Protein AF-A0A9D5SE34-F1 (afdb_monomer)

Sequence (152 aa):
MKRLGNYFVMLTVAILAMFGTSCSGDDSEDLGPFVEYAEAKTFYETYKSYNDGPKVLIDYRSASDYAAGHLTGAQSRPATVYNTADDNAQWCKDLLAEYPTNTCLFFYGSKSFEMNKTVAGRASRLGYGKVNSRIYTKGYDEEVQGYFGVEK

pLDDT: mean 84.97, std 20.37, range [37.41, 98.62]

Nearest PDB structures (foldseek):
  8h4h-assembly1_N-2  TM=5.608E-01  e=3.662E-04  Pyrenophora teres f. teres 0-1
  8h4q-assembly1_N-2  TM=5.670E-01  e=6.531E-04  Pyrenophora teres f. teres 0-1
  6yub-assembly1_A  TM=6.062E-01  e=5.110E-03  Thermochaetoides thermophila
  1ys0-assembly1_A  TM=5.041E-01  e=1.733E-02  Homo sapiens
  9cg8-assembly2_F-5  TM=4.156E-01  e=4.046E-01  Glycine max

Radius of gyration: 21.03 Å; Cα contacts (8 Å, |Δi|>4): 252; chains: 1; bounding box: 58×43×69 Å

Mean predicted aligned error: 9.85 Å

Structure (mmCIF, N/CA/C/O backbone):
data_AF-A0A9D5SE34-F1
#
_entry.id   AF-A0A9D5SE34-F1
#
loop_
_atom_site.group_PDB
_atom_site.id
_atom_site.type_symbol
_atom_site.label_atom_id
_atom_site.label_alt_id
_atom_site.label_comp_id
_atom_site.label_asym_id
_atom_site.label_entity_id
_atom_site.label_seq_id
_atom_site.pdbx_PDB_ins_code
_atom_site.Cartn_x
_atom_site.Cartn_y
_atom_site.Cartn_z
_atom_site.occupancy
_atom_site.B_iso_or_equiv
_atom_site.auth_seq_id
_atom_site.auth_comp_id
_atom_site.auth_asym_id
_atom_site.auth_atom_id
_atom_site.pdbx_PDB_model_num
ATOM 1 N N . MET A 1 1 ? -38.904 28.651 -52.885 1.00 38.53 1 MET A N 1
ATOM 2 C CA . MET A 1 1 ? -38.452 27.259 -53.111 1.00 38.53 1 MET A CA 1
ATOM 3 C C . MET A 1 1 ? -36.999 27.139 -52.658 1.00 38.53 1 MET A C 1
ATOM 5 O O . MET A 1 1 ? -36.223 27.968 -53.097 1.00 38.53 1 MET A O 1
ATOM 9 N N . LYS A 1 2 ? -36.687 26.111 -51.839 1.00 41.22 2 LYS A N 1
ATOM 10 C CA . LYS A 1 2 ? -35.352 25.546 -51.477 1.00 41.22 2 LYS A CA 1
ATOM 11 C C . LYS A 1 2 ? -34.414 26.478 -50.664 1.00 41.22 2 LYS A C 1
ATOM 13 O O . LYS A 1 2 ? -34.001 27.499 -51.178 1.00 41.22 2 LYS A O 1
ATOM 18 N N . ARG A 1 3 ? -34.236 26.315 -49.339 1.00 41.44 3 ARG A N 1
ATOM 19 C CA . ARG A 1 3 ? -33.530 25.285 -48.512 1.00 41.44 3 ARG A CA 1
ATOM 20 C C . ARG A 1 3 ? -31.986 25.346 -48.577 1.00 41.44 3 ARG A C 1
ATOM 22 O O . ARG A 1 3 ? -31.448 25.477 -49.665 1.00 41.44 3 ARG A O 1
ATOM 29 N N . LEU A 1 4 ? -31.377 25.050 -47.410 1.00 47.72 4 LEU A N 1
ATOM 30 C CA . LEU A 1 4 ? -29.961 24.780 -47.048 1.00 47.72 4 LEU A CA 1
ATOM 31 C C . LEU A 1 4 ? -29.137 26.008 -46.601 1.00 47.72 4 LEU A C 1
ATOM 33 O O . LEU A 1 4 ? -29.091 26.991 -47.318 1.00 47.72 4 LEU A O 1
ATOM 37 N N . GLY A 1 5 ? -28.439 26.029 -45.460 1.00 43.66 5 GLY A N 1
ATOM 38 C CA . GLY A 1 5 ? -28.227 25.041 -44.396 1.00 43.66 5 GLY A CA 1
ATOM 39 C C . GLY A 1 5 ? -27.280 25.616 -43.322 1.00 43.66 5 GLY A C 1
ATOM 40 O O . GLY A 1 5 ? -26.375 26.378 -43.644 1.00 43.66 5 GLY A O 1
ATOM 41 N N . ASN A 1 6 ? -27.522 25.270 -42.054 1.00 50.69 6 ASN A N 1
ATOM 42 C CA . ASN A 1 6 ? -26.682 25.575 -40.887 1.00 50.69 6 ASN A CA 1
ATOM 43 C C . ASN A 1 6 ? -25.368 24.781 -40.915 1.00 50.69 6 ASN A C 1
ATOM 45 O O . ASN A 1 6 ? -25.476 23.568 -41.033 1.00 50.69 6 ASN A O 1
ATOM 49 N N . TYR A 1 7 ? -24.209 25.400 -40.637 1.00 50.50 7 TYR A N 1
ATOM 50 C CA . TYR A 1 7 ? -23.050 24.772 -39.962 1.00 50.50 7 TYR A CA 1
ATOM 51 C C . TYR A 1 7 ? -22.217 25.876 -39.264 1.00 50.50 7 TYR A C 1
ATOM 53 O O . TYR A 1 7 ? -21.866 26.862 -39.897 1.00 50.50 7 TYR A O 1
ATOM 61 N N . PHE A 1 8 ? -22.142 25.933 -37.930 1.00 40.25 8 PHE A N 1
ATOM 62 C CA . PHE A 1 8 ? -21.270 25.177 -37.008 1.00 40.25 8 PHE A CA 1
ATOM 63 C C . PHE A 1 8 ? -19.816 25.707 -36.932 1.00 40.25 8 PHE A C 1
ATOM 65 O O . PHE A 1 8 ? -19.025 25.484 -37.835 1.00 40.25 8 PHE A O 1
ATOM 72 N N . VAL A 1 9 ? -19.498 26.325 -35.781 1.00 40.16 9 VAL A N 1
ATOM 73 C CA . VAL A 1 9 ? -18.284 26.110 -34.956 1.00 40.16 9 VAL A CA 1
ATOM 74 C C . VAL A 1 9 ? -16.910 26.544 -35.498 1.00 40.16 9 VAL A C 1
ATOM 76 O O . VAL A 1 9 ? -16.356 25.926 -36.392 1.00 40.16 9 VAL A O 1
ATOM 79 N N . MET A 1 10 ? -16.273 27.503 -34.810 1.00 39.75 10 MET A N 1
ATOM 80 C CA . MET A 1 10 ? -15.095 27.222 -33.964 1.00 39.75 10 MET A CA 1
ATOM 81 C C . MET A 1 10 ? -14.686 28.454 -33.143 1.00 39.75 10 MET A C 1
ATOM 83 O O . MET A 1 10 ? -14.091 29.404 -33.640 1.00 39.75 10 MET A O 1
ATOM 87 N N . LEU A 1 11 ? -15.004 28.397 -31.850 1.00 42.28 11 LEU A N 1
ATOM 88 C CA . LEU A 1 11 ? -14.391 29.198 -30.801 1.00 42.28 11 LEU A CA 1
ATOM 89 C C . LEU A 1 11 ? -13.176 28.402 -30.301 1.00 42.28 11 LEU A C 1
ATOM 91 O O . LEU A 1 11 ? -13.350 27.409 -29.599 1.00 42.28 11 LEU A O 1
ATOM 95 N N . THR A 1 12 ? -11.961 28.801 -30.661 1.00 44.03 12 THR A N 1
ATOM 96 C CA . THR A 1 12 ? -10.733 28.249 -30.066 1.00 44.03 12 THR A CA 1
ATOM 97 C C . THR A 1 12 ? -10.086 29.307 -29.190 1.00 44.03 12 THR A C 1
ATOM 99 O O . THR A 1 12 ? -9.354 30.174 -29.661 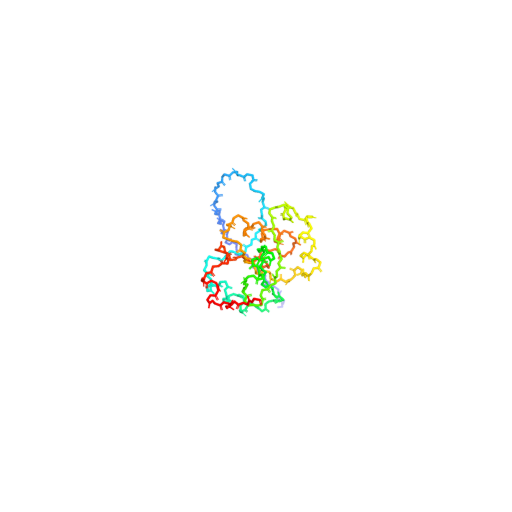1.00 44.03 12 THR A O 1
ATOM 102 N N . VAL A 1 13 ? -10.383 29.228 -27.894 1.00 42.81 13 VAL A N 1
ATOM 103 C CA . VAL A 1 13 ? -9.630 29.906 -26.840 1.00 42.81 13 VAL A CA 1
ATOM 104 C C . VAL A 1 13 ? -8.389 29.056 -26.574 1.00 42.81 13 VAL A C 1
ATOM 106 O O . VAL A 1 13 ? -8.486 27.946 -26.056 1.00 42.81 13 VAL A O 1
ATOM 109 N N . ALA A 1 14 ? -7.222 29.560 -26.964 1.00 40.72 14 ALA A N 1
ATOM 110 C CA . ALA A 1 14 ? -5.944 28.956 -26.621 1.00 40.72 14 ALA A CA 1
ATOM 111 C C . ALA A 1 14 ? -5.594 29.319 -25.170 1.00 40.72 14 ALA A C 1
ATOM 113 O O . ALA A 1 14 ? -5.133 30.425 -24.896 1.00 40.72 14 ALA A O 1
ATOM 114 N N . ILE A 1 15 ? -5.818 28.395 -24.233 1.00 42.66 15 ILE A N 1
ATOM 115 C CA . ILE A 1 15 ? -5.215 28.462 -22.896 1.00 42.66 15 ILE A CA 1
ATOM 116 C C . ILE A 1 15 ? -3.943 27.622 -22.948 1.00 42.66 15 ILE A C 1
ATOM 118 O O . ILE A 1 15 ? -3.958 26.417 -22.708 1.00 42.66 15 ILE A O 1
ATOM 122 N N . LEU A 1 16 ? -2.836 28.268 -23.306 1.00 39.00 16 LEU A N 1
ATOM 123 C CA . LEU A 1 16 ? -1.504 27.698 -23.159 1.00 39.00 16 LEU A CA 1
ATOM 124 C C . LEU A 1 16 ? -1.027 27.990 -21.732 1.00 39.00 16 LEU A C 1
ATOM 126 O O . LEU A 1 16 ? -0.345 28.979 -21.476 1.00 39.00 16 LEU A O 1
ATOM 130 N N . ALA A 1 17 ? -1.428 27.148 -20.781 1.00 43.88 17 ALA A N 1
ATOM 131 C CA . ALA A 1 17 ? -0.845 27.156 -19.447 1.00 43.88 17 ALA A CA 1
ATOM 132 C C . ALA A 1 17 ? 0.491 26.400 -19.494 1.00 43.88 17 ALA A C 1
ATOM 134 O O . ALA A 1 17 ? 0.555 25.199 -19.242 1.00 43.88 17 ALA A O 1
ATOM 135 N N . MET A 1 18 ? 1.565 27.111 -19.848 1.00 42.94 18 MET A N 1
ATOM 136 C CA . MET A 1 18 ? 2.921 26.670 -19.531 1.00 42.94 18 MET A CA 1
ATOM 137 C C . MET A 1 18 ? 3.125 26.814 -18.021 1.00 42.94 18 MET A C 1
ATOM 139 O O . MET A 1 18 ? 3.593 27.843 -17.539 1.00 42.94 18 MET A O 1
ATOM 143 N N . PHE A 1 19 ? 2.759 25.785 -17.260 1.00 45.81 19 PHE A N 1
ATOM 144 C CA . PHE A 1 19 ? 3.332 25.611 -15.935 1.00 45.81 19 PHE A CA 1
ATOM 145 C C . PHE A 1 19 ? 4.736 25.050 -16.114 1.00 45.81 19 PHE A C 1
ATOM 147 O O . PHE A 1 19 ? 4.928 23.881 -16.440 1.00 45.81 19 PHE A O 1
ATOM 154 N N . GLY A 1 20 ? 5.720 25.925 -15.932 1.00 42.81 20 GLY A N 1
ATOM 155 C CA . GLY A 1 20 ? 7.077 25.499 -15.660 1.00 42.81 20 GLY A CA 1
ATOM 156 C C . GLY A 1 20 ? 7.128 24.757 -14.328 1.00 42.81 20 GLY A C 1
ATOM 157 O O . GLY A 1 20 ? 6.570 25.196 -13.324 1.00 42.81 20 GLY A O 1
ATOM 158 N N . THR A 1 21 ? 7.855 23.651 -14.302 1.00 45.28 21 THR A N 1
ATOM 159 C CA . THR A 1 21 ? 8.609 23.248 -13.120 1.00 45.28 21 THR A CA 1
ATOM 160 C C . THR A 1 21 ? 9.989 22.846 -13.609 1.00 45.28 21 THR A C 1
ATOM 162 O O . THR A 1 21 ? 10.207 21.785 -14.178 1.00 45.28 21 THR A O 1
ATOM 165 N N . SER A 1 22 ? 10.898 23.802 -13.452 1.00 46.22 22 SER A N 1
ATOM 166 C CA . SER A 1 22 ? 12.318 23.564 -13.251 1.00 46.22 22 SER A CA 1
ATOM 167 C C . SER A 1 22 ? 12.496 22.624 -12.057 1.00 46.22 22 SER A C 1
ATOM 169 O O . SER A 1 22 ? 11.883 22.882 -11.025 1.00 46.22 22 SER A O 1
ATOM 171 N N . CYS A 1 23 ? 13.332 21.589 -12.171 1.00 37.41 23 CYS A N 1
ATOM 172 C CA . CYS A 1 23 ? 14.532 21.419 -11.338 1.00 37.41 23 CYS A CA 1
ATOM 173 C C . CYS A 1 23 ? 15.162 20.023 -11.491 1.00 37.41 23 CYS A C 1
ATOM 175 O O . CYS A 1 23 ? 14.479 19.011 -11.420 1.00 37.41 23 CYS A O 1
ATOM 177 N N . SER A 1 24 ? 16.489 20.069 -11.661 1.00 46.38 24 SER A N 1
ATOM 178 C CA . SER A 1 24 ? 17.543 19.110 -11.295 1.00 46.38 24 SER A CA 1
ATOM 179 C C . SER A 1 24 ? 17.355 17.627 -11.605 1.00 46.38 24 SER A C 1
ATOM 181 O O . SER A 1 24 ? 16.566 16.937 -10.968 1.00 46.38 24 SER A O 1
ATOM 183 N N . GLY A 1 25 ? 18.225 17.138 -12.493 1.00 48.06 25 GLY A N 1
ATOM 184 C CA . GLY A 1 25 ? 18.588 15.732 -12.540 1.00 48.06 25 GLY A CA 1
ATOM 185 C C . GLY A 1 25 ? 19.126 15.272 -11.189 1.00 48.06 25 GLY A C 1
ATOM 186 O O . GLY A 1 25 ? 20.042 15.872 -10.629 1.00 48.06 25 GLY A O 1
ATOM 187 N N . ASP A 1 26 ? 18.512 14.214 -10.702 1.00 45.56 26 ASP A N 1
ATOM 188 C CA . ASP A 1 26 ? 19.084 13.268 -9.769 1.00 45.56 26 ASP A CA 1
ATOM 189 C C . ASP A 1 26 ? 18.622 11.914 -10.303 1.00 45.56 26 ASP A C 1
ATOM 191 O O . ASP A 1 26 ? 17.450 11.759 -10.655 1.00 45.56 26 ASP A O 1
ATOM 195 N N . ASP A 1 27 ? 19.541 10.968 -10.451 1.00 46.78 27 ASP A N 1
ATOM 196 C CA . ASP A 1 27 ? 19.321 9.663 -11.083 1.00 46.78 27 ASP A CA 1
ATOM 197 C C . ASP A 1 27 ? 18.475 8.729 -10.187 1.00 46.78 27 ASP A C 1
ATOM 199 O O . ASP A 1 27 ? 18.678 7.515 -10.138 1.00 46.78 27 ASP A O 1
ATOM 203 N N . SER A 1 28 ? 17.509 9.291 -9.451 1.00 50.47 28 SER A N 1
ATOM 204 C CA . SER A 1 28 ? 16.417 8.542 -8.854 1.00 50.47 28 SER A CA 1
ATOM 205 C C . SER A 1 28 ? 15.614 7.980 -10.011 1.00 50.47 28 SER A C 1
ATOM 207 O O . SER A 1 28 ? 15.028 8.744 -10.778 1.00 50.47 28 SER A O 1
ATOM 209 N N . GLU A 1 29 ? 15.647 6.662 -10.179 1.00 57.88 29 GLU A N 1
ATOM 210 C CA . GLU A 1 29 ? 14.869 5.977 -11.199 1.00 57.88 29 GLU A CA 1
ATOM 211 C C . GLU A 1 29 ? 13.486 6.603 -11.347 1.00 57.88 29 GLU A C 1
ATOM 213 O O . GLU A 1 29 ? 12.815 6.830 -10.343 1.00 57.88 29 GLU A O 1
ATOM 218 N N . ASP A 1 30 ? 13.089 6.903 -12.585 1.00 71.12 30 ASP A N 1
ATOM 219 C CA . ASP A 1 30 ? 11.790 7.487 -12.911 1.00 71.12 30 ASP A CA 1
ATOM 220 C C . ASP A 1 30 ? 10.685 6.530 -12.426 1.00 71.12 30 ASP A C 1
ATOM 222 O O . ASP A 1 30 ? 10.293 5.560 -13.091 1.00 71.12 30 ASP A O 1
ATOM 226 N N . LEU A 1 31 ? 10.294 6.707 -11.164 1.00 76.50 31 LEU A N 1
ATOM 227 C CA . LEU A 1 31 ? 9.261 5.933 -10.506 1.00 76.50 31 LEU A CA 1
ATOM 228 C C . LEU A 1 31 ? 7.938 6.367 -11.128 1.00 76.50 31 LEU A C 1
ATOM 230 O O . LEU A 1 31 ? 7.660 7.559 -11.263 1.00 76.50 31 LEU A O 1
ATOM 234 N N . GLY A 1 32 ? 7.111 5.391 -11.510 1.00 72.44 32 GLY A N 1
ATOM 235 C CA . GLY A 1 32 ? 5.827 5.679 -12.145 1.00 72.44 32 GLY A CA 1
ATOM 236 C C . GLY A 1 32 ? 4.956 6.579 -11.263 1.00 72.44 32 GLY A C 1
ATOM 237 O O . GLY A 1 32 ? 5.112 6.576 -10.045 1.00 72.44 32 GLY A O 1
ATOM 238 N N . PRO A 1 33 ? 4.009 7.342 -11.829 1.00 89.31 33 PRO A N 1
ATOM 239 C CA . PRO A 1 33 ? 3.173 8.238 -11.040 1.00 89.31 33 PRO A CA 1
ATOM 240 C C . PRO A 1 33 ? 2.273 7.446 -10.079 1.00 89.31 33 PRO A C 1
ATOM 242 O O . PRO A 1 33 ? 1.649 6.474 -10.491 1.00 89.31 33 PRO A O 1
ATOM 245 N N . PHE A 1 34 ? 2.132 7.879 -8.828 1.00 93.56 34 PHE A N 1
ATOM 246 C CA . P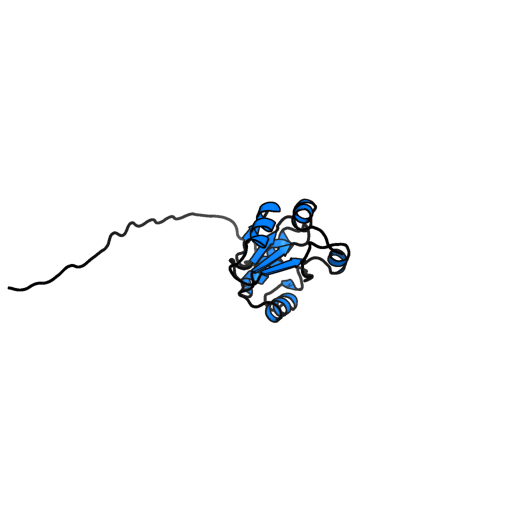HE A 1 34 ? 1.211 7.307 -7.829 1.00 93.56 34 PHE A CA 1
ATOM 247 C C . PHE A 1 34 ? 0.486 8.423 -7.065 1.00 93.56 34 PHE A C 1
ATOM 249 O O . PHE A 1 34 ? 0.738 9.611 -7.285 1.00 93.56 34 PHE A O 1
ATOM 256 N N . VAL A 1 35 ? -0.476 8.053 -6.218 1.00 95.69 35 VAL A N 1
ATOM 257 C CA . VAL A 1 35 ? -1.162 8.989 -5.316 1.00 95.69 35 VAL A CA 1
ATOM 258 C C . VAL A 1 35 ? -0.600 8.846 -3.908 1.00 95.69 35 VAL A C 1
ATOM 260 O O . VAL A 1 35 ? -0.639 7.767 -3.3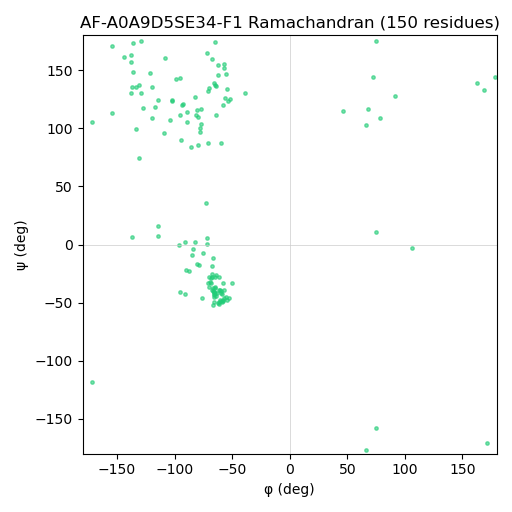20 1.00 95.69 35 VAL A O 1
ATOM 263 N N . GLU A 1 36 ? -0.109 9.950 -3.362 1.00 95.44 36 GLU A N 1
ATOM 264 C CA . GLU A 1 36 ? 0.453 10.019 -2.016 1.00 95.44 36 GLU A CA 1
ATOM 265 C C . GLU A 1 36 ? -0.563 10.561 -1.010 1.00 95.44 36 GLU A C 1
ATOM 267 O O . GLU A 1 36 ? -1.321 11.489 -1.300 1.00 95.44 36 GLU A O 1
ATOM 272 N N . TYR A 1 37 ? -0.533 10.008 0.200 1.00 96.00 37 TYR A N 1
ATOM 273 C CA . TYR A 1 37 ? -1.314 10.468 1.339 1.00 96.00 37 TYR A CA 1
ATOM 274 C C . TYR A 1 37 ? -0.389 10.690 2.535 1.00 96.00 37 TYR A C 1
ATOM 276 O O . TYR A 1 37 ? 0.215 9.742 3.032 1.00 96.00 37 TYR A O 1
ATOM 284 N N . ALA A 1 38 ? -0.307 11.931 3.018 1.00 94.75 38 ALA A N 1
ATOM 285 C CA . ALA A 1 38 ? 0.392 12.266 4.264 1.00 94.75 38 ALA A CA 1
ATOM 286 C C . ALA A 1 38 ? -0.525 12.198 5.500 1.00 94.75 38 ALA A C 1
ATOM 288 O O . ALA A 1 38 ? -0.053 12.024 6.620 1.00 94.75 38 ALA A O 1
ATOM 289 N N . GLU A 1 39 ? -1.839 12.306 5.303 1.00 97.38 39 GLU A N 1
ATOM 290 C CA . GLU 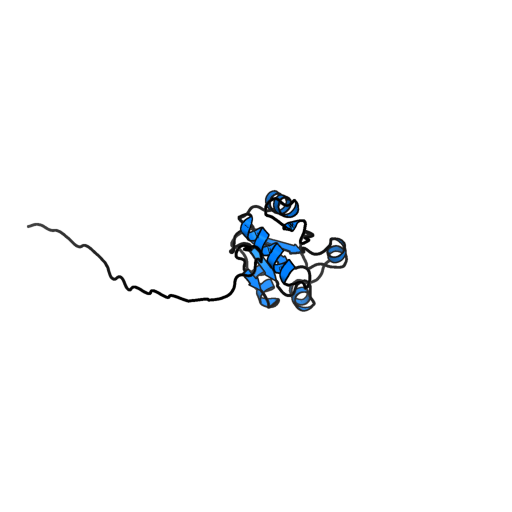A 1 39 ? -2.843 12.311 6.373 1.00 97.38 39 GLU A CA 1
ATOM 291 C C . GLU A 1 39 ? -3.529 10.943 6.463 1.00 97.38 39 GLU A C 1
ATOM 293 O O . GLU A 1 39 ? -4.100 10.472 5.469 1.00 97.38 39 GLU A O 1
ATOM 298 N N . ALA A 1 40 ? -3.507 10.307 7.642 1.00 97.62 40 ALA A N 1
ATOM 299 C CA . ALA A 1 40 ? -4.037 8.950 7.804 1.00 97.62 40 ALA A CA 1
ATOM 300 C C . ALA A 1 40 ? -5.546 8.898 7.560 1.00 97.62 40 ALA A C 1
ATOM 302 O O . ALA A 1 40 ? -6.053 7.966 6.935 1.00 97.62 40 ALA A O 1
ATOM 303 N N . LYS A 1 41 ? -6.260 9.940 8.000 1.00 98.25 41 LYS A N 1
ATOM 304 C CA . LYS A 1 41 ? -7.705 10.082 7.796 1.00 98.25 41 LYS A CA 1
ATOM 305 C C . LYS A 1 41 ? -8.065 10.048 6.315 1.00 98.25 41 LYS A C 1
ATOM 307 O O . LYS A 1 41 ? -8.942 9.290 5.918 1.00 98.25 41 LYS A O 1
ATOM 312 N N . THR A 1 42 ? -7.360 10.823 5.491 1.00 98.44 42 THR A N 1
ATOM 313 C CA . THR A 1 42 ? -7.613 10.892 4.046 1.00 98.44 42 THR A CA 1
ATOM 314 C C . THR A 1 42 ? -7.304 9.559 3.368 1.00 98.44 42 THR A C 1
ATOM 316 O O . THR A 1 42 ? -8.073 9.113 2.514 1.00 98.44 42 THR A O 1
ATOM 319 N N . PHE A 1 43 ? -6.214 8.894 3.765 1.00 98.31 43 PHE A N 1
ATOM 320 C CA . PHE A 1 43 ? -5.878 7.554 3.281 1.00 98.31 43 PHE A CA 1
ATOM 321 C C . PHE A 1 43 ? -6.980 6.537 3.623 1.00 98.31 43 PHE A C 1
ATOM 323 O O . PHE A 1 43 ? -7.478 5.839 2.737 1.00 98.31 43 PHE A O 1
ATOM 330 N N . TYR A 1 44 ? -7.427 6.517 4.881 1.00 98.62 44 TYR A N 1
ATOM 331 C CA . TYR A 1 44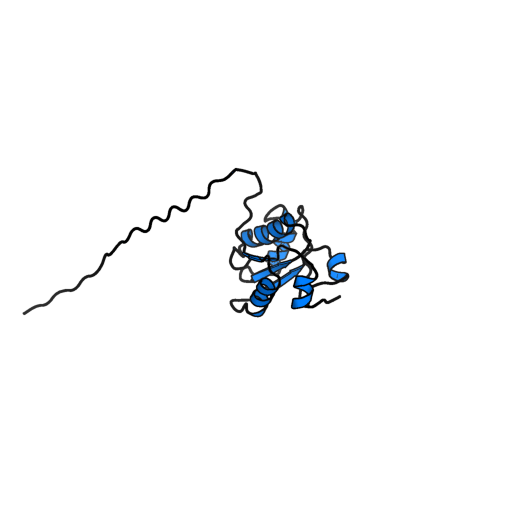 ? -8.501 5.650 5.365 1.00 98.62 44 TYR A CA 1
ATOM 332 C C . TYR A 1 44 ? -9.841 5.915 4.669 1.00 98.62 44 TYR A C 1
ATOM 334 O O . TYR A 1 44 ? -10.463 4.990 4.148 1.00 98.62 44 TYR A O 1
ATOM 342 N N . GLU A 1 45 ? -10.291 7.169 4.615 1.00 98.50 45 GLU A N 1
ATOM 343 C CA . GLU A 1 45 ? -11.567 7.538 3.993 1.00 98.50 45 GLU A CA 1
ATOM 344 C C . GLU A 1 45 ? -11.578 7.193 2.503 1.00 98.50 45 GLU A C 1
ATOM 346 O O . GLU A 1 45 ? -12.573 6.665 1.998 1.00 98.50 45 GLU A O 1
ATOM 351 N N . THR A 1 46 ? -10.452 7.397 1.814 1.00 98.25 46 THR A N 1
ATOM 352 C CA . THR A 1 46 ? -10.282 6.956 0.426 1.00 98.25 46 THR A CA 1
ATOM 353 C C . THR A 1 46 ? -10.393 5.436 0.327 1.00 98.25 46 THR A C 1
ATOM 355 O O . THR A 1 46 ? -11.172 4.935 -0.481 1.00 98.25 46 THR A O 1
ATOM 358 N N . TYR A 1 47 ? -9.663 4.684 1.156 1.00 98.31 47 TYR A N 1
ATOM 359 C CA . TYR A 1 47 ? -9.721 3.222 1.144 1.00 98.31 47 TYR A CA 1
ATOM 360 C C . TYR A 1 47 ? -11.148 2.709 1.374 1.00 98.31 47 TYR A C 1
ATOM 362 O O . TYR A 1 47 ? -11.637 1.854 0.634 1.00 98.31 47 TYR A O 1
ATOM 370 N N . LYS A 1 48 ? -11.865 3.256 2.360 1.00 98.31 48 LYS A N 1
ATOM 371 C CA . LYS A 1 48 ? -13.239 2.847 2.680 1.00 98.31 48 LYS A CA 1
ATOM 372 C C . LYS A 1 48 ? -14.224 3.178 1.563 1.00 98.31 48 LYS A C 1
ATOM 374 O O . LYS A 1 48 ? -15.024 2.309 1.218 1.00 98.31 48 LYS A O 1
ATOM 379 N N . SER A 1 49 ? -14.144 4.382 0.999 1.00 97.81 49 SER A N 1
ATOM 380 C CA . SER A 1 49 ? -15.071 4.860 -0.037 1.00 97.81 49 SER A CA 1
ATOM 381 C C . SER A 1 49 ? -14.778 4.326 -1.440 1.00 97.81 49 SER A C 1
ATOM 383 O O . SER A 1 49 ? -15.679 4.344 -2.273 1.00 97.81 49 SER A O 1
ATOM 385 N N . TYR A 1 50 ? -13.572 3.808 -1.702 1.00 97.56 50 TYR A N 1
ATOM 386 C CA . TYR A 1 50 ? -13.201 3.305 -3.026 1.00 97.56 50 TYR A CA 1
ATOM 387 C C . TYR A 1 50 ? -14.140 2.187 -3.502 1.00 97.56 50 TYR A C 1
ATOM 389 O O . TYR A 1 50 ? -14.240 1.133 -2.860 1.00 97.56 50 TYR A O 1
ATOM 397 N N . ASN A 1 51 ? -14.800 2.428 -4.634 1.00 96.31 51 ASN A N 1
ATOM 398 C CA . ASN A 1 51 ? -15.803 1.557 -5.248 1.00 96.31 51 ASN A CA 1
ATOM 399 C C . ASN A 1 51 ? -15.652 1.427 -6.780 1.00 96.31 51 ASN A C 1
ATOM 401 O O . ASN A 1 51 ? -16.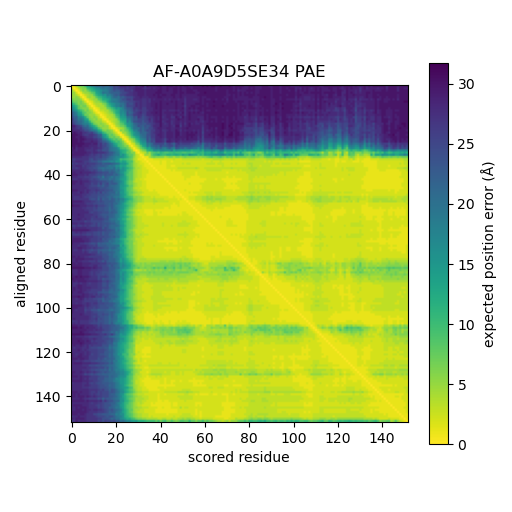484 0.776 -7.406 1.00 96.31 51 ASN A O 1
ATOM 405 N N . ASP A 1 52 ? -14.583 1.980 -7.365 1.00 94.44 52 ASP A N 1
ATOM 406 C CA . ASP A 1 52 ? -14.308 1.930 -8.812 1.00 94.44 52 ASP A CA 1
ATOM 407 C C . ASP A 1 52 ? -13.793 0.554 -9.291 1.00 94.44 52 ASP A C 1
ATOM 409 O O . ASP A 1 52 ? -13.646 0.319 -10.490 1.00 94.44 52 ASP A O 1
ATOM 413 N N . GLY A 1 53 ? -13.513 -0.371 -8.366 1.00 95.75 53 GLY A N 1
ATOM 414 C CA . GLY A 1 53 ? -12.973 -1.695 -8.668 1.00 95.75 53 GLY A CA 1
ATOM 415 C C . GLY A 1 53 ? -12.549 -2.480 -7.420 1.00 95.75 53 GLY A C 1
ATOM 416 O O . GLY A 1 53 ? -12.830 -2.054 -6.292 1.00 95.75 53 GLY A O 1
ATOM 417 N N . PRO A 1 54 ? -11.869 -3.631 -7.594 1.00 97.88 54 PRO A N 1
ATOM 418 C CA . PRO A 1 54 ? -11.259 -4.343 -6.478 1.00 97.88 54 PRO A CA 1
ATOM 419 C C . PRO A 1 54 ? -10.180 -3.475 -5.820 1.00 97.88 54 PRO A C 1
ATOM 421 O O . PRO A 1 54 ? -9.494 -2.698 -6.483 1.00 97.88 54 PRO A O 1
ATOM 424 N N . LYS A 1 55 ? -10.025 -3.604 -4.501 1.00 98.31 55 LYS A N 1
ATOM 425 C CA . LYS A 1 55 ? -9.005 -2.886 -3.729 1.00 98.31 55 LYS A CA 1
ATOM 426 C C . LYS A 1 55 ? -8.333 -3.806 -2.728 1.00 98.31 55 LYS A C 1
ATOM 428 O O . LYS A 1 55 ? -8.984 -4.700 -2.190 1.00 98.31 55 LYS A O 1
ATOM 433 N N . VAL A 1 56 ? -7.059 -3.547 -2.459 1.00 98.50 56 VAL A N 1
ATOM 434 C CA . VAL A 1 56 ? -6.260 -4.308 -1.493 1.00 98.50 56 VAL A CA 1
ATOM 435 C C . VAL A 1 56 ? -5.436 -3.343 -0.657 1.00 98.50 56 VAL A C 1
ATOM 437 O O . VAL A 1 56 ? -4.840 -2.409 -1.192 1.00 98.50 56 VAL A O 1
ATOM 440 N N . LEU A 1 57 ? -5.414 -3.572 0.654 1.00 98.62 57 LEU A N 1
ATOM 441 C CA . LEU A 1 57 ? -4.502 -2.911 1.576 1.00 98.62 57 LEU A CA 1
ATOM 442 C C . LEU A 1 57 ? -3.255 -3.788 1.727 1.00 98.62 57 LEU A C 1
ATOM 444 O O . LEU A 1 57 ? -3.363 -4.946 2.117 1.00 98.62 57 LEU A O 1
ATOM 448 N N . ILE A 1 58 ? -2.085 -3.258 1.393 1.00 98.50 58 ILE A N 1
ATOM 449 C CA . ILE A 1 58 ? -0.820 -3.988 1.367 1.00 98.50 58 ILE A CA 1
ATOM 450 C C . ILE A 1 58 ? 0.117 -3.424 2.428 1.00 98.50 58 ILE A C 1
ATOM 452 O O . ILE A 1 58 ? 0.457 -2.240 2.405 1.00 98.50 58 ILE A O 1
ATOM 456 N N . ASP A 1 59 ? 0.581 -4.312 3.302 1.00 98.25 59 ASP A N 1
ATOM 457 C CA . ASP A 1 59 ? 1.691 -4.073 4.214 1.00 98.25 59 ASP A CA 1
ATOM 458 C C . ASP A 1 59 ? 2.977 -4.611 3.591 1.00 98.25 59 ASP A C 1
ATOM 460 O O . ASP A 1 59 ? 3.138 -5.827 3.441 1.00 98.25 59 ASP A O 1
ATOM 464 N N . TYR A 1 60 ? 3.897 -3.725 3.219 1.00 97.25 60 TYR A N 1
ATOM 465 C CA . TYR A 1 60 ? 5.156 -4.154 2.612 1.00 97.25 60 TYR A CA 1
ATOM 466 C C . TYR A 1 60 ? 6.289 -4.391 3.623 1.00 97.25 60 TYR A C 1
ATOM 468 O O . TYR A 1 60 ? 7.412 -4.701 3.216 1.00 97.25 60 TYR A O 1
ATOM 476 N N . ARG A 1 61 ? 6.046 -4.245 4.935 1.00 97.25 61 ARG A N 1
ATOM 477 C CA . ARG A 1 61 ? 7.071 -4.506 5.963 1.00 97.25 61 ARG A CA 1
ATOM 478 C C . ARG A 1 61 ? 7.481 -5.977 5.981 1.00 97.25 61 ARG A C 1
ATOM 480 O O . ARG A 1 61 ? 6.921 -6.824 5.286 1.00 97.25 61 ARG A O 1
ATOM 487 N N . SER A 1 62 ? 8.482 -6.290 6.800 1.00 96.25 62 SER A N 1
ATOM 488 C CA . SER A 1 62 ? 8.894 -7.675 7.005 1.00 96.25 62 SER A CA 1
ATOM 489 C C . SER A 1 62 ? 7.724 -8.534 7.507 1.00 96.25 62 SER A C 1
ATOM 491 O O . SER A 1 62 ? 6.831 -8.053 8.207 1.00 96.25 62 SER A O 1
ATOM 493 N N . ALA A 1 63 ? 7.751 -9.832 7.199 1.00 96.62 63 ALA A N 1
ATOM 494 C CA . ALA A 1 63 ? 6.739 -10.769 7.690 1.00 96.62 63 ALA A CA 1
ATOM 495 C C . ALA A 1 63 ? 6.661 -10.792 9.231 1.00 96.62 63 ALA A C 1
ATOM 497 O O . ALA A 1 63 ? 5.578 -10.941 9.793 1.00 96.62 63 ALA A O 1
ATOM 498 N N . SER A 1 64 ? 7.791 -10.591 9.922 1.00 97.00 64 SER A N 1
ATOM 499 C CA . SER A 1 64 ? 7.827 -10.468 11.383 1.00 97.00 64 SER A CA 1
ATOM 500 C C . SER A 1 64 ? 7.132 -9.207 11.891 1.00 97.00 64 SER A C 1
ATOM 502 O O . SER A 1 64 ? 6.419 -9.283 12.887 1.00 97.00 64 SER A O 1
ATOM 504 N N . ASP A 1 65 ? 7.294 -8.066 11.213 1.00 97.44 65 ASP A N 1
ATOM 505 C CA . ASP A 1 65 ? 6.611 -6.824 11.600 1.00 97.44 65 ASP A CA 1
ATOM 506 C C . ASP A 1 65 ? 5.100 -6.935 11.393 1.00 97.44 65 ASP A C 1
ATOM 508 O O . ASP A 1 65 ? 4.327 -6.472 12.228 1.00 97.44 65 ASP A O 1
ATOM 512 N N . TYR A 1 66 ? 4.685 -7.578 10.299 1.00 97.94 66 TYR A N 1
ATOM 513 C CA . TYR A 1 66 ? 3.281 -7.866 10.023 1.00 97.94 66 TYR A CA 1
ATOM 514 C C . TYR A 1 66 ? 2.663 -8.757 11.111 1.00 97.94 66 TYR A C 1
ATOM 516 O O . TYR A 1 66 ? 1.606 -8.432 11.649 1.00 97.94 66 TYR A O 1
ATOM 524 N N . ALA A 1 67 ? 3.345 -9.846 11.482 1.00 97.81 67 ALA A N 1
ATOM 525 C CA . ALA A 1 67 ? 2.891 -10.769 12.526 1.00 97.81 67 ALA A CA 1
ATOM 526 C C . ALA A 1 67 ? 2.899 -10.146 13.936 1.00 97.81 67 ALA A C 1
ATOM 528 O O . ALA A 1 67 ? 2.121 -10.538 14.802 1.00 97.81 67 ALA A O 1
ATOM 529 N N . ALA A 1 68 ? 3.771 -9.166 14.194 1.00 97.50 68 ALA A N 1
ATOM 530 C CA . ALA A 1 68 ? 3.755 -8.411 15.449 1.00 97.50 68 ALA A CA 1
ATOM 531 C C . ALA A 1 68 ? 2.527 -7.485 15.557 1.00 97.50 68 ALA A C 1
ATOM 533 O O . ALA A 1 68 ? 2.058 -7.192 16.665 1.00 97.50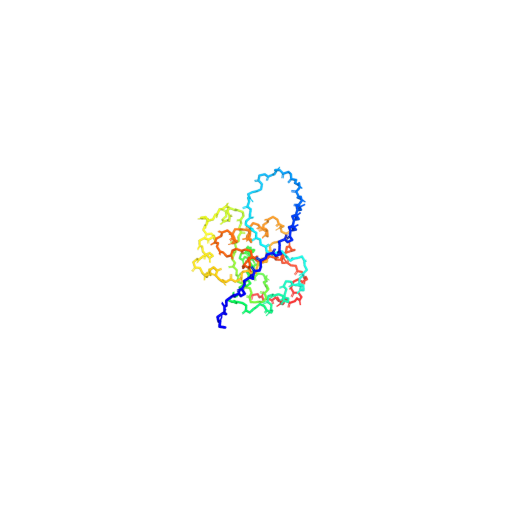 68 ALA A O 1
ATOM 534 N N . GLY A 1 69 ? 2.014 -7.041 14.410 1.00 97.56 69 GLY A N 1
ATOM 535 C CA . GLY A 1 69 ? 0.749 -6.340 14.267 1.00 97.56 69 GLY A CA 1
ATOM 536 C C . GLY A 1 69 ? 0.656 -5.603 12.933 1.00 97.56 69 GLY A C 1
ATOM 537 O O . GLY A 1 69 ? 1.623 -4.971 12.499 1.00 97.56 69 GLY A O 1
ATOM 538 N N . HIS A 1 70 ? -0.510 -5.650 12.299 1.00 98.31 70 HIS A N 1
ATOM 539 C CA . HIS A 1 70 ? -0.791 -5.031 11.002 1.00 98.31 70 HIS A CA 1
ATOM 540 C C . HIS A 1 70 ? -2.162 -4.355 11.001 1.00 98.31 70 HIS A C 1
ATOM 542 O O . HIS A 1 70 ? -2.985 -4.607 11.876 1.00 98.31 70 HIS A O 1
ATOM 548 N N . LEU A 1 71 ? -2.408 -3.466 10.037 1.00 98.50 71 LEU A N 1
ATOM 549 C CA . LEU A 1 71 ? -3.711 -2.819 9.908 1.00 98.50 71 LEU A CA 1
ATOM 550 C C . LEU A 1 71 ? -4.776 -3.857 9.549 1.00 98.50 71 LEU A C 1
ATOM 552 O O . LEU A 1 71 ? -4.533 -4.725 8.712 1.00 98.50 71 LEU A O 1
ATOM 556 N N . THR A 1 72 ? -5.956 -3.740 10.153 1.00 98.44 72 THR A N 1
ATOM 557 C CA . THR A 1 72 ? -7.069 -4.676 9.933 1.00 98.44 72 THR A CA 1
ATOM 558 C C . THR A 1 72 ? -7.371 -4.858 8.444 1.00 98.44 72 THR A C 1
ATOM 560 O O . THR A 1 72 ? -7.646 -3.884 7.731 1.00 98.44 72 THR A O 1
ATOM 563 N N . GLY A 1 73 ? -7.363 -6.108 7.974 1.00 97.69 73 GLY A N 1
ATOM 564 C CA . GLY A 1 73 ? -7.627 -6.452 6.574 1.00 97.69 73 GLY A CA 1
ATOM 565 C C . GLY A 1 73 ? -6.487 -6.141 5.595 1.00 97.69 73 GLY A C 1
ATOM 566 O O . GLY A 1 73 ? -6.702 -6.204 4.381 1.00 97.69 73 GLY A O 1
ATOM 567 N N . ALA A 1 74 ? -5.295 -5.795 6.090 1.00 98.50 74 ALA A N 1
ATOM 568 C CA . ALA A 1 74 ? -4.091 -5.731 5.271 1.00 98.50 74 ALA A CA 1
ATOM 569 C C . ALA A 1 74 ? -3.658 -7.127 4.799 1.00 98.50 74 ALA A C 1
ATOM 571 O O . ALA A 1 74 ? -4.013 -8.144 5.386 1.00 98.50 74 ALA A O 1
ATOM 572 N N . GLN A 1 75 ? -2.861 -7.171 3.735 1.00 98.25 75 GLN A N 1
ATOM 573 C CA . GLN A 1 75 ? -2.177 -8.369 3.259 1.00 98.25 75 GLN A CA 1
ATOM 574 C C . GLN A 1 75 ? -0.666 -8.138 3.285 1.00 98.25 75 GLN A C 1
ATOM 576 O O . GLN A 1 75 ? -0.182 -7.088 2.858 1.00 98.25 75 GLN A O 1
ATOM 581 N N . SER A 1 76 ? 0.091 -9.123 3.770 1.00 97.75 76 SER A N 1
ATOM 582 C CA . SER A 1 76 ? 1.552 -9.033 3.863 1.00 97.75 76 SER A CA 1
ATOM 583 C C . SER A 1 76 ? 2.219 -9.248 2.501 1.00 97.75 76 SER A C 1
ATOM 585 O O . SER A 1 76 ? 2.149 -10.344 1.944 1.00 97.75 76 SER A O 1
ATOM 587 N N . ARG A 1 77 ? 2.918 -8.242 1.966 1.00 97.25 77 ARG A N 1
ATOM 588 C CA . ARG A 1 77 ? 3.770 -8.370 0.764 1.00 97.25 77 ARG A CA 1
ATOM 589 C C . ARG A 1 77 ? 5.154 -7.769 1.017 1.00 97.25 77 ARG A C 1
ATOM 591 O O . ARG A 1 77 ? 5.442 -6.690 0.494 1.00 97.25 77 ARG A O 1
ATOM 598 N N . PRO A 1 78 ? 6.021 -8.455 1.785 1.00 96.62 78 PRO A N 1
ATOM 599 C CA . PRO A 1 78 ? 7.318 -7.920 2.179 1.00 96.62 78 PRO A CA 1
ATOM 600 C C . PRO A 1 78 ? 8.158 -7.444 0.991 1.00 96.62 78 PRO A C 1
ATOM 602 O O . PRO A 1 78 ? 8.462 -8.210 0.072 1.00 96.62 78 PRO A O 1
ATOM 605 N N . ALA A 1 79 ? 8.559 -6.178 1.034 1.00 94.94 79 ALA A N 1
ATOM 606 C CA . ALA A 1 79 ? 9.353 -5.531 0.002 1.00 94.94 79 ALA A CA 1
ATOM 607 C C . ALA A 1 79 ? 10.673 -5.001 0.566 1.00 94.94 79 ALA A C 1
ATOM 609 O O . ALA A 1 79 ? 10.779 -4.550 1.706 1.00 94.94 79 ALA A O 1
ATOM 610 N N . THR A 1 80 ? 11.689 -5.022 -0.280 1.00 91.12 80 THR A N 1
ATOM 611 C CA . THR A 1 80 ? 13.030 -4.489 -0.051 1.00 91.12 80 THR A CA 1
ATOM 612 C C . THR A 1 80 ? 13.464 -3.769 -1.318 1.00 91.12 80 THR A C 1
ATOM 614 O O . THR A 1 80 ? 13.014 -4.132 -2.401 1.00 91.12 80 THR A O 1
ATOM 617 N N . VAL A 1 81 ? 14.406 -2.828 -1.217 1.00 82.44 81 VAL A N 1
ATOM 618 C CA . VAL A 1 81 ? 14.983 -2.180 -2.410 1.00 82.44 81 VAL A CA 1
ATOM 619 C C . VAL A 1 81 ? 15.458 -3.188 -3.464 1.00 82.44 81 VAL A C 1
ATOM 621 O O . VAL A 1 81 ? 15.352 -2.917 -4.651 1.00 82.44 81 VAL A O 1
ATOM 624 N N . TYR A 1 82 ? 15.940 -4.363 -3.044 1.00 82.06 82 TYR A N 1
ATOM 625 C CA . TYR A 1 82 ? 16.494 -5.377 -3.939 1.00 82.06 82 TYR A CA 1
ATOM 626 C C . TYR A 1 82 ? 15.425 -6.151 -4.712 1.00 82.06 82 TYR A C 1
ATOM 628 O O . TYR A 1 82 ? 15.561 -6.345 -5.915 1.00 82.06 82 TYR A O 1
ATOM 636 N N . ASN A 1 83 ? 14.354 -6.599 -4.049 1.00 89.12 83 ASN A N 1
ATOM 637 C CA . ASN A 1 83 ? 13.293 -7.360 -4.721 1.00 89.12 83 ASN A CA 1
ATOM 638 C C . ASN A 1 83 ? 12.252 -6.467 -5.414 1.00 89.12 83 ASN A C 1
ATOM 640 O O . ASN A 1 83 ? 11.389 -7.005 -6.099 1.00 89.12 83 ASN A O 1
ATOM 644 N N . THR A 1 84 ? 12.366 -5.141 -5.283 1.00 86.12 84 THR A N 1
ATOM 645 C CA . THR A 1 84 ? 11.620 -4.134 -6.057 1.00 86.12 84 THR A CA 1
ATOM 646 C C . THR A 1 84 ? 12.532 -3.299 -6.960 1.00 86.12 84 THR A C 1
ATOM 648 O O . THR A 1 84 ? 12.149 -2.207 -7.384 1.00 86.12 84 THR A O 1
ATOM 651 N N . ALA A 1 85 ? 13.763 -3.754 -7.210 1.00 85.31 85 ALA A N 1
ATOM 652 C CA . ALA A 1 85 ? 14.767 -2.980 -7.938 1.00 85.31 85 ALA A CA 1
ATOM 653 C C . ALA A 1 85 ? 14.367 -2.701 -9.393 1.00 85.31 85 ALA A C 1
ATOM 655 O O . ALA A 1 85 ? 14.773 -1.689 -9.942 1.00 85.31 85 ALA A O 1
ATOM 656 N N . ASP A 1 86 ? 13.534 -3.545 -10.002 1.00 88.88 86 ASP A N 1
ATOM 657 C CA . ASP A 1 86 ? 13.039 -3.368 -11.365 1.00 88.88 86 ASP A CA 1
ATOM 658 C C . ASP A 1 86 ? 11.687 -4.076 -11.574 1.00 88.88 86 ASP A C 1
ATOM 660 O O . ASP A 1 86 ? 11.215 -4.832 -10.721 1.00 88.88 86 ASP A O 1
ATOM 664 N N . ASP A 1 87 ? 11.054 -3.831 -12.723 1.00 88.50 87 ASP A N 1
ATOM 665 C CA . ASP A 1 87 ? 9.720 -4.352 -13.052 1.00 88.50 87 ASP A CA 1
ATOM 666 C C . ASP A 1 87 ? 9.696 -5.890 -13.232 1.00 88.50 87 ASP A C 1
ATOM 668 O O . ASP A 1 87 ? 8.642 -6.515 -13.133 1.00 88.50 87 ASP A O 1
ATOM 672 N N . ASN A 1 88 ? 10.851 -6.527 -13.461 1.00 88.88 88 ASN A N 1
ATOM 673 C CA . ASN A 1 88 ? 11.005 -7.979 -13.592 1.00 88.88 88 ASN A CA 1
ATOM 674 C C . ASN A 1 88 ? 11.427 -8.664 -12.283 1.00 88.88 88 ASN A C 1
ATOM 676 O O . ASN A 1 88 ? 11.589 -9.894 -12.264 1.00 88.88 88 ASN A O 1
ATOM 680 N N . ALA A 1 89 ? 11.618 -7.915 -11.200 1.00 93.88 89 ALA A N 1
ATOM 681 C CA . ALA A 1 89 ? 11.959 -8.482 -9.908 1.00 93.88 89 ALA A CA 1
ATOM 682 C C . ALA A 1 89 ? 10.834 -9.401 -9.394 1.00 93.88 89 ALA A C 1
ATOM 684 O 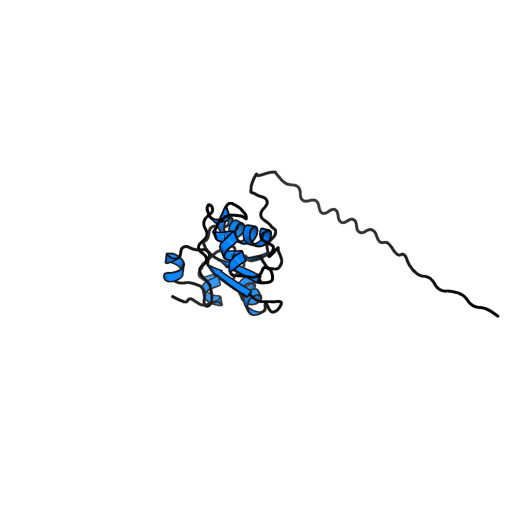O . ALA A 1 89 ? 9.669 -9.278 -9.781 1.00 93.88 89 ALA A O 1
ATOM 685 N N . GLN A 1 90 ? 11.179 -10.365 -8.533 1.00 94.81 90 GLN A N 1
ATOM 686 C CA . GLN A 1 90 ? 10.225 -11.399 -8.113 1.00 94.81 90 GLN A CA 1
ATOM 687 C C . GLN A 1 90 ? 8.985 -10.804 -7.432 1.00 94.81 90 GLN A C 1
ATOM 689 O O . GLN A 1 90 ? 7.877 -11.215 -7.747 1.00 94.81 90 GLN A O 1
ATOM 694 N N . TRP A 1 91 ? 9.156 -9.778 -6.592 1.00 95.44 91 TRP A N 1
ATOM 695 C CA . TRP A 1 91 ? 8.031 -9.110 -5.931 1.00 95.44 91 TRP A CA 1
ATOM 696 C C . TRP A 1 91 ? 7.044 -8.511 -6.945 1.00 95.44 91 TRP A C 1
ATOM 698 O O . TRP A 1 91 ? 5.836 -8.660 -6.796 1.00 95.44 91 TRP A O 1
ATOM 708 N N . CYS A 1 92 ? 7.553 -7.889 -8.012 1.00 94.75 92 CYS A N 1
ATOM 709 C CA . CYS A 1 92 ? 6.744 -7.315 -9.088 1.00 94.75 92 CYS A CA 1
ATOM 710 C C . CYS A 1 92 ? 5.966 -8.393 -9.859 1.00 94.75 92 CYS A C 1
ATOM 712 O O . CYS A 1 92 ? 4.785 -8.219 -10.166 1.00 94.75 92 CYS A O 1
ATOM 714 N N . LYS A 1 93 ? 6.614 -9.531 -10.136 1.00 95.75 93 LYS A N 1
ATOM 715 C CA . LYS A 1 93 ? 5.980 -10.693 -10.775 1.00 95.75 93 LYS A CA 1
ATOM 716 C C . LYS A 1 93 ? 4.884 -11.293 -9.901 1.00 95.75 93 LYS A C 1
ATOM 718 O O . LYS A 1 93 ? 3.805 -11.582 -10.410 1.00 95.75 93 LYS A O 1
ATOM 723 N N . ASP A 1 94 ? 5.150 -11.445 -8.607 1.00 96.56 94 ASP A N 1
ATOM 724 C CA . ASP A 1 94 ? 4.188 -11.978 -7.641 1.00 96.56 94 ASP A CA 1
ATOM 725 C C . ASP A 1 94 ? 2.968 -11.057 -7.531 1.00 96.56 94 ASP A C 1
ATOM 727 O O . ASP A 1 94 ? 1.832 -11.529 -7.563 1.00 96.56 94 ASP A O 1
ATOM 731 N N . LEU A 1 95 ? 3.191 -9.738 -7.502 1.00 96.38 95 LEU A N 1
ATOM 732 C CA . LEU A 1 95 ? 2.120 -8.744 -7.468 1.00 96.38 95 LEU A CA 1
ATOM 733 C C . LEU A 1 95 ? 1.177 -8.885 -8.674 1.00 96.38 95 LEU A C 1
ATOM 735 O O . LEU A 1 95 ? -0.037 -8.952 -8.496 1.00 96.38 95 LEU A O 1
ATOM 739 N N . LEU A 1 96 ? 1.735 -8.992 -9.886 1.00 96.38 96 LEU A N 1
ATOM 740 C CA . LEU A 1 96 ? 0.973 -9.166 -11.128 1.00 96.38 96 LEU A CA 1
ATOM 741 C C . LEU A 1 96 ? 0.274 -10.524 -11.238 1.00 96.38 96 LEU A C 1
ATOM 743 O O . LEU A 1 96 ? -0.787 -10.619 -11.856 1.00 96.38 96 LEU A O 1
ATOM 747 N N . ALA A 1 97 ? 0.873 -11.576 -10.679 1.00 97.25 97 ALA A N 1
ATOM 748 C CA . ALA A 1 97 ? 0.279 -12.906 -10.664 1.00 97.25 97 ALA A CA 1
ATOM 749 C C . ALA A 1 97 ? -0.947 -12.971 -9.743 1.00 97.25 97 ALA A C 1
ATOM 751 O O . ALA A 1 97 ? -1.881 -13.727 -10.009 1.00 97.25 97 ALA A O 1
ATOM 752 N N . GLU A 1 98 ? -0.941 -12.186 -8.668 1.00 97.75 98 GLU A N 1
ATOM 753 C CA . GLU A 1 98 ? -1.975 -12.229 -7.643 1.00 97.75 98 GLU A CA 1
ATOM 754 C C . GLU A 1 98 ? -3.081 -11.189 -7.838 1.00 97.75 98 GLU A C 1
ATOM 756 O O . GLU A 1 98 ? -4.260 -11.496 -7.646 1.00 97.75 98 GLU A O 1
ATOM 761 N N . TYR A 1 99 ? -2.725 -9.967 -8.237 1.00 97.56 99 TYR A N 1
ATOM 762 C CA . TYR A 1 99 ? -3.678 -8.872 -8.369 1.00 97.56 99 TYR A CA 1
ATOM 763 C C . TYR A 1 99 ? -3.769 -8.407 -9.821 1.00 97.56 99 TYR A C 1
ATOM 765 O O . TYR A 1 99 ? -2.797 -7.869 -10.356 1.00 97.56 99 TYR A O 1
ATOM 773 N N . PRO A 1 100 ? -4.947 -8.507 -10.456 1.00 96.94 100 PRO A N 1
ATOM 774 C CA . PRO A 1 100 ? -5.182 -7.895 -11.757 1.00 96.94 100 PRO A CA 1
ATOM 775 C C . PRO A 1 100 ? -4.888 -6.387 -11.730 1.00 96.94 100 PRO A C 1
ATOM 777 O O . PRO A 1 100 ? -5.154 -5.720 -10.728 1.00 96.94 100 PRO A O 1
ATOM 780 N N . THR A 1 101 ? -4.407 -5.816 -12.835 1.00 96.81 101 THR A N 1
ATOM 781 C CA . THR A 1 101 ? -3.982 -4.400 -12.909 1.00 96.81 101 THR A CA 1
ATOM 782 C C . THR A 1 101 ? -5.117 -3.377 -12.745 1.00 96.81 101 THR A C 1
ATOM 784 O O . THR A 1 101 ? -4.862 -2.194 -12.515 1.00 96.81 101 THR A O 1
ATOM 787 N N . ASN A 1 102 ? -6.382 -3.812 -12.794 1.00 96.38 102 ASN A N 1
ATOM 788 C CA . ASN A 1 102 ? -7.538 -2.991 -12.417 1.00 96.38 102 ASN A CA 1
ATOM 789 C C . ASN A 1 102 ? -7.802 -2.955 -10.895 1.00 96.38 102 ASN A C 1
ATOM 791 O O . ASN A 1 102 ? -8.773 -2.334 -10.469 1.00 96.38 102 ASN A O 1
ATOM 795 N N . THR A 1 103 ? -6.966 -3.608 -10.082 1.00 98.38 103 THR A N 1
ATOM 796 C CA . THR A 1 103 ? -7.031 -3.569 -8.615 1.00 98.38 103 THR A CA 1
ATOM 797 C C . THR A 1 103 ? -6.342 -2.323 -8.090 1.00 98.38 103 THR A C 1
ATOM 799 O O . THR A 1 103 ? -5.173 -2.102 -8.382 1.00 98.38 103 THR A O 1
ATOM 802 N N . CYS A 1 104 ? -7.019 -1.535 -7.257 1.00 98.31 104 CYS A N 1
ATOM 803 C CA . CYS A 1 104 ? -6.381 -0.425 -6.561 1.00 98.31 104 CYS A CA 1
ATOM 804 C C . CYS A 1 104 ? -5.613 -0.912 -5.332 1.00 98.31 104 CYS A C 1
ATOM 806 O O . CYS A 1 104 ? -6.194 -1.400 -4.359 1.00 98.31 104 CYS A O 1
ATOM 808 N N . LEU A 1 105 ? -4.298 -0.740 -5.371 1.00 98.50 105 LEU A N 1
ATOM 809 C CA . LEU A 1 105 ? -3.376 -1.120 -4.315 1.00 98.50 105 LEU A CA 1
ATOM 810 C C . LEU A 1 105 ? -3.128 0.076 -3.394 1.00 98.50 105 LEU A C 1
ATOM 812 O O . LEU A 1 105 ? -2.663 1.136 -3.823 1.00 98.50 105 LEU A O 1
ATOM 816 N N . PHE A 1 106 ? -3.467 -0.104 -2.122 1.00 98.50 106 PHE A N 1
ATOM 817 C CA . PHE A 1 106 ? -3.219 0.842 -1.043 1.00 98.50 106 PHE A CA 1
ATOM 818 C C . PHE A 1 106 ? -2.050 0.325 -0.221 1.00 98.50 106 PHE A C 1
ATOM 820 O O . PHE A 1 106 ? -2.187 -0.645 0.514 1.00 98.50 106 PHE A O 1
ATOM 827 N N . PHE A 1 107 ? -0.900 0.963 -0.341 1.00 97.81 107 PHE A N 1
ATOM 828 C CA . PHE A 1 107 ? 0.316 0.563 0.341 1.00 97.81 107 PHE A CA 1
ATOM 829 C C . PHE A 1 107 ? 0.501 1.344 1.641 1.00 97.81 107 PHE A C 1
ATOM 831 O O . PHE A 1 107 ? 0.237 2.548 1.717 1.00 97.81 107 PHE A O 1
ATOM 838 N N . TYR A 1 108 ? 1.030 0.657 2.643 1.00 97.31 108 TYR A N 1
ATOM 839 C CA . TYR A 1 108 ? 1.723 1.245 3.780 1.00 97.31 108 TYR A CA 1
ATOM 840 C C . TYR A 1 108 ? 2.875 0.314 4.167 1.00 97.31 108 TYR A C 1
ATOM 842 O O . TYR A 1 108 ? 2.889 -0.869 3.814 1.00 97.31 108 TYR A O 1
ATOM 850 N N . GLY A 1 109 ? 3.854 0.820 4.907 1.00 94.62 109 GLY A N 1
ATOM 851 C CA . GLY A 1 109 ? 4.871 -0.069 5.441 1.00 94.62 109 GLY A CA 1
ATOM 852 C C . GLY A 1 109 ? 5.818 0.591 6.420 1.00 94.62 109 GLY A C 1
ATOM 853 O O . GLY A 1 109 ? 5.409 1.010 7.498 1.00 94.62 109 GLY A O 1
ATOM 854 N N . SER A 1 110 ? 7.108 0.624 6.104 1.00 87.31 110 SER A N 1
ATOM 855 C CA . SER A 1 110 ? 8.093 1.245 6.989 1.00 87.31 110 SER A CA 1
ATOM 856 C C . SER A 1 110 ? 7.960 2.773 6.997 1.00 87.31 110 SER A C 1
ATOM 858 O O . SER A 1 110 ? 7.369 3.380 6.108 1.00 87.31 110 SER A O 1
ATOM 860 N N . LYS A 1 111 ? 8.573 3.426 7.989 1.00 86.81 111 LYS A N 1
ATOM 861 C CA . LYS A 1 111 ? 8.676 4.897 8.045 1.00 86.81 111 LYS A CA 1
ATOM 862 C C . LYS A 1 111 ? 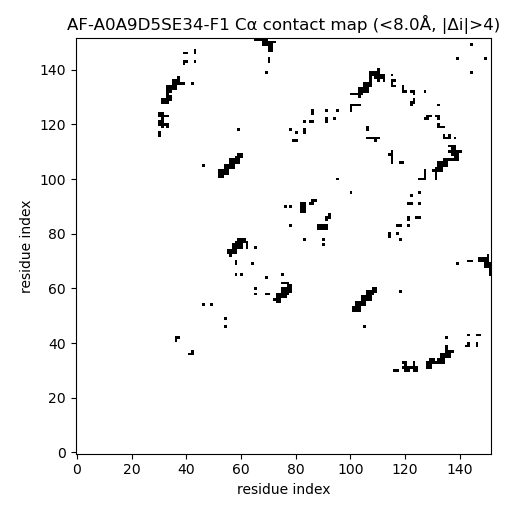9.659 5.476 7.008 1.00 86.81 111 LYS A C 1
ATOM 864 O O . LYS A 1 111 ? 9.954 6.666 7.035 1.00 86.81 111 LYS A O 1
ATOM 869 N N . SER A 1 112 ? 10.213 4.642 6.122 1.00 87.81 112 SER A N 1
ATOM 870 C CA . SER A 1 112 ? 11.126 5.080 5.066 1.00 87.81 112 SER A CA 1
ATOM 871 C C . SER A 1 112 ? 10.330 5.640 3.892 1.00 87.81 112 SER A C 1
ATOM 873 O O . SER A 1 112 ? 9.664 4.900 3.168 1.00 87.81 112 SER A O 1
ATOM 875 N N . PHE A 1 113 ? 10.436 6.952 3.693 1.00 81.06 113 PHE A N 1
ATOM 876 C CA . PHE A 1 113 ? 9.778 7.657 2.596 1.00 81.06 113 PHE A CA 1
ATOM 877 C C . PHE A 1 113 ? 10.194 7.120 1.214 1.00 81.06 113 PHE A C 1
ATOM 879 O O . PHE A 1 113 ? 9.337 6.867 0.370 1.00 81.06 113 PHE A O 1
ATOM 886 N N . GLU A 1 114 ? 11.483 6.842 1.004 1.00 87.06 114 GLU A N 1
ATOM 887 C CA . GLU A 1 114 ? 11.977 6.307 -0.275 1.00 87.06 114 GLU A CA 1
ATOM 888 C C . GLU A 1 114 ? 11.467 4.891 -0.565 1.00 87.06 114 GLU A C 1
ATOM 890 O O . GLU A 1 114 ? 11.101 4.582 -1.701 1.00 87.06 114 GLU A O 1
ATOM 895 N N . MET A 1 115 ? 11.358 4.032 0.456 1.00 89.06 115 MET A N 1
ATOM 896 C CA . MET A 1 115 ? 10.745 2.711 0.280 1.00 89.06 115 MET A CA 1
ATOM 897 C C . MET A 1 115 ? 9.258 2.809 -0.053 1.00 89.06 115 MET A C 1
ATOM 899 O O . MET A 1 115 ? 8.798 2.112 -0.956 1.00 89.06 115 MET A O 1
ATOM 903 N N . ASN A 1 116 ? 8.526 3.697 0.630 1.00 88.44 116 ASN A N 1
ATOM 904 C CA . ASN A 1 116 ? 7.111 3.961 0.356 1.00 88.44 116 ASN A CA 1
ATOM 905 C C . ASN A 1 116 ? 6.905 4.333 -1.125 1.00 88.44 116 ASN A C 1
ATOM 907 O O . ASN A 1 116 ? 6.059 3.750 -1.809 1.00 88.44 116 ASN A O 1
ATOM 911 N N . LYS A 1 117 ? 7.726 5.256 -1.643 1.00 89.12 117 LYS A N 1
ATOM 912 C CA . LYS A 1 117 ? 7.689 5.672 -3.052 1.00 89.12 117 LYS A CA 1
ATOM 913 C C . LYS A 1 117 ? 8.090 4.554 -4.005 1.00 89.12 117 LYS A C 1
ATOM 915 O O . LYS A 1 117 ? 7.421 4.359 -5.014 1.00 89.12 117 LYS A O 1
ATOM 920 N N . THR A 1 118 ? 9.149 3.809 -3.690 1.00 91.62 118 THR A N 1
ATOM 921 C CA . THR A 1 118 ? 9.647 2.722 -4.545 1.00 91.62 118 THR A CA 1
ATOM 922 C C . THR A 1 118 ? 8.562 1.673 -4.775 1.00 91.62 118 THR A C 1
ATOM 924 O O . THR A 1 118 ? 8.267 1.339 -5.918 1.00 91.62 118 THR A O 1
ATOM 927 N N . VAL A 1 119 ? 7.904 1.204 -3.713 1.00 93.88 119 VAL A N 1
ATOM 928 C CA . VAL A 1 119 ? 6.862 0.168 -3.807 1.00 93.88 119 VAL A CA 1
ATOM 929 C C . VAL A 1 119 ? 5.685 0.632 -4.673 1.00 93.88 119 VAL A C 1
ATOM 931 O O . VAL A 1 119 ? 5.288 -0.066 -5.609 1.00 93.88 119 VAL A O 1
ATOM 934 N N . ALA A 1 120 ? 5.158 1.833 -4.418 1.00 94.19 120 ALA A N 1
ATOM 935 C CA . ALA A 1 120 ? 4.026 2.366 -5.177 1.00 94.19 120 ALA A CA 1
ATOM 936 C C . ALA A 1 120 ? 4.398 2.744 -6.621 1.00 94.19 120 ALA A C 1
ATOM 938 O O . ALA A 1 120 ? 3.613 2.522 -7.543 1.00 94.19 120 ALA A O 1
ATOM 939 N N . GLY A 1 121 ? 5.602 3.275 -6.835 1.00 93.44 121 GLY A N 1
ATOM 940 C CA . GLY A 1 121 ? 6.132 3.618 -8.153 1.00 93.44 121 GLY A CA 1
ATOM 941 C C . GLY A 1 121 ? 6.360 2.399 -9.035 1.00 93.44 121 GLY A C 1
ATOM 942 O O . GLY A 1 121 ? 6.012 2.427 -10.218 1.00 93.44 121 GLY A O 1
ATOM 943 N N . ARG A 1 122 ? 6.874 1.306 -8.462 1.00 93.50 122 ARG A N 1
ATOM 944 C CA . ARG A 1 122 ? 7.011 0.030 -9.172 1.00 93.50 122 ARG A CA 1
ATOM 945 C C . ARG A 1 122 ? 5.657 -0.556 -9.509 1.00 93.50 122 ARG A C 1
ATOM 947 O O . ARG A 1 122 ? 5.418 -0.836 -10.676 1.00 93.50 122 ARG A O 1
ATOM 954 N N . ALA A 1 123 ? 4.739 -0.636 -8.544 1.00 94.75 123 ALA A N 1
ATOM 955 C CA . ALA A 1 123 ? 3.369 -1.058 -8.826 1.00 94.75 123 ALA A CA 1
ATOM 956 C C . ALA A 1 123 ? 2.756 -0.229 -9.969 1.00 94.75 123 ALA A C 1
ATOM 958 O O . ALA A 1 123 ? 2.256 -0.786 -10.938 1.00 94.75 123 ALA A O 1
ATOM 959 N N . SER A 1 124 ? 2.903 1.096 -9.952 1.00 94.81 124 SER A N 1
ATOM 960 C CA . SER A 1 124 ? 2.395 1.950 -11.030 1.00 94.81 124 SER A CA 1
ATOM 961 C C . SER A 1 124 ? 2.927 1.552 -12.415 1.00 94.81 124 SER A C 1
ATOM 963 O O . SER A 1 124 ? 2.142 1.406 -13.358 1.00 94.81 124 SER A O 1
ATOM 965 N N . ARG A 1 125 ? 4.234 1.285 -12.531 1.00 93.19 125 ARG A N 1
ATOM 966 C CA . ARG A 1 125 ? 4.888 0.872 -13.785 1.00 93.19 125 ARG A CA 1
ATOM 967 C C . ARG A 1 125 ? 4.473 -0.507 -14.293 1.00 93.19 125 ARG A C 1
ATOM 969 O O . ARG A 1 125 ? 4.499 -0.729 -15.500 1.00 93.19 125 ARG A O 1
ATOM 976 N N . LEU A 1 126 ? 4.020 -1.399 -13.414 1.00 93.06 126 LEU A N 1
ATOM 977 C CA . LEU A 1 126 ? 3.530 -2.733 -13.788 1.00 93.06 126 LEU A CA 1
ATOM 978 C C . LEU A 1 126 ? 2.166 -2.709 -14.501 1.00 93.06 126 LEU A C 1
ATOM 980 O O . LEU A 1 126 ? 1.643 -3.755 -14.874 1.00 93.06 126 LEU A O 1
ATOM 984 N N . GLY A 1 127 ? 1.576 -1.529 -14.708 1.00 93.38 127 GLY A N 1
ATOM 985 C CA . GLY A 1 127 ? 0.318 -1.359 -15.437 1.00 93.38 127 GLY A CA 1
ATOM 986 C C . GLY A 1 127 ? -0.882 -1.040 -14.550 1.00 93.38 127 GLY A C 1
ATOM 987 O O . GLY A 1 127 ? -1.956 -0.764 -15.077 1.00 93.38 127 GLY A O 1
ATOM 988 N N . TYR A 1 128 ? -0.708 -1.005 -13.224 1.00 95.44 128 TYR A N 1
ATOM 989 C CA . TYR A 1 128 ? -1.713 -0.448 -12.313 1.00 95.44 128 TYR A CA 1
ATOM 990 C C . TYR A 1 128 ? -1.873 1.065 -12.556 1.00 95.44 128 TYR A C 1
ATOM 992 O O . TYR A 1 128 ? -2.977 1.610 -12.521 1.00 95.44 128 TYR A O 1
ATOM 1000 N N . GLY A 1 129 ? -0.770 1.759 -12.854 1.00 91.81 129 GLY A N 1
ATOM 1001 C CA . GLY A 1 129 ? -0.751 3.195 -13.110 1.00 91.81 129 GLY A CA 1
ATOM 1002 C C . GLY A 1 129 ? -1.104 4.049 -11.887 1.00 91.81 129 GLY A C 1
ATOM 1003 O O . GLY A 1 129 ? -1.359 3.554 -10.784 1.00 91.81 129 GLY A O 1
ATOM 1004 N N . LYS A 1 130 ? -1.159 5.371 -12.102 1.00 92.75 130 LYS A N 1
ATOM 1005 C CA . LYS A 1 130 ? -1.424 6.366 -11.045 1.00 92.75 130 LYS A CA 1
ATOM 1006 C C . LYS A 1 130 ? -2.739 6.137 -10.312 1.00 92.75 130 LYS A C 1
ATOM 1008 O O . LYS A 1 130 ? -2.812 6.337 -9.107 1.00 92.75 130 LYS A O 1
ATOM 1013 N N . VAL A 1 131 ? -3.782 5.744 -11.035 1.00 89.94 131 VAL A N 1
ATOM 1014 C CA . VAL A 1 131 ? -5.142 5.624 -10.487 1.00 89.94 131 VAL A CA 1
ATOM 1015 C C . VAL A 1 131 ? -5.278 4.487 -9.468 1.00 89.94 131 VAL A C 1
ATOM 1017 O O . VAL A 1 131 ? -6.068 4.614 -8.525 1.00 89.94 131 VAL A O 1
ATOM 1020 N N . ASN A 1 132 ? -4.465 3.435 -9.621 1.00 96.25 132 ASN A N 1
ATOM 1021 C CA . ASN A 1 132 ? -4.527 2.207 -8.828 1.00 96.25 132 ASN A CA 1
ATOM 1022 C C . ASN A 1 132 ? -3.290 1.980 -7.946 1.00 96.25 132 ASN A C 1
ATOM 1024 O O . ASN A 1 132 ? -3.179 0.926 -7.329 1.00 96.25 132 ASN A O 1
ATOM 1028 N N . SER A 1 133 ? -2.380 2.951 -7.855 1.00 97.00 133 SER A N 1
ATOM 1029 C CA . SER A 1 133 ? -1.193 2.875 -6.994 1.00 97.00 133 SER A CA 1
ATOM 1030 C C . SER A 1 133 ? -1.229 4.011 -5.980 1.00 97.00 133 SER A C 1
ATOM 1032 O O . SER A 1 133 ? -1.086 5.182 -6.342 1.00 97.00 133 SER A O 1
ATOM 1034 N N . ARG A 1 134 ? -1.471 3.675 -4.710 1.00 97.38 134 ARG A N 1
ATOM 1035 C CA . ARG A 1 134 ? -1.713 4.641 -3.631 1.00 97.38 134 ARG A CA 1
ATOM 1036 C C . ARG A 1 134 ? -0.853 4.321 -2.421 1.00 97.38 134 ARG A C 1
ATOM 1038 O O . ARG A 1 134 ? -0.767 3.160 -2.044 1.00 97.38 134 ARG A O 1
ATOM 1045 N N . ILE A 1 135 ? -0.257 5.323 -1.786 1.00 96.62 135 ILE A N 1
ATOM 1046 C CA . ILE A 1 135 ? 0.681 5.120 -0.674 1.00 96.62 135 ILE A CA 1
ATOM 1047 C C . ILE A 1 135 ? 0.382 6.050 0.497 1.00 96.62 135 ILE A C 1
ATOM 1049 O O . ILE A 1 135 ? 0.172 7.249 0.307 1.00 96.62 135 ILE A O 1
ATOM 1053 N N . TYR A 1 136 ? 0.404 5.502 1.711 1.00 97.25 136 TYR A N 1
ATOM 1054 C CA . TYR A 1 136 ? 0.481 6.293 2.935 1.00 97.25 136 TYR A CA 1
ATOM 1055 C C . TYR A 1 136 ? 1.944 6.540 3.316 1.00 97.25 136 TYR A C 1
ATOM 1057 O O . TYR A 1 136 ? 2.684 5.611 3.634 1.00 97.25 136 TYR A O 1
ATOM 1065 N N . THR A 1 137 ? 2.383 7.797 3.267 1.00 95.12 137 THR A N 1
ATOM 1066 C CA . THR A 1 137 ? 3.816 8.144 3.254 1.00 95.12 137 THR A CA 1
ATOM 1067 C C . THR A 1 137 ? 4.492 8.119 4.624 1.00 95.12 137 THR A C 1
ATOM 1069 O O . THR A 1 137 ? 5.721 8.057 4.688 1.00 95.12 137 THR A O 1
ATOM 1072 N N . LYS A 1 138 ? 3.719 8.129 5.718 1.00 95.25 138 LYS A N 1
ATOM 1073 C CA . LYS A 1 138 ? 4.242 8.041 7.094 1.00 95.25 138 LYS A CA 1
ATOM 1074 C C . LYS A 1 138 ? 4.481 6.595 7.564 1.00 95.25 138 LYS A C 1
ATOM 1076 O O . LYS A 1 138 ? 5.136 6.384 8.584 1.00 95.25 138 LYS A O 1
ATOM 1081 N N . GLY A 1 139 ? 4.035 5.598 6.792 1.00 93.88 139 GLY A N 1
ATOM 1082 C CA . GLY A 1 139 ? 4.203 4.178 7.109 1.00 93.88 139 GLY A CA 1
ATOM 1083 C C . GLY A 1 139 ? 3.265 3.681 8.216 1.00 93.88 139 GLY A C 1
ATOM 1084 O O . GLY A 1 139 ? 2.210 4.249 8.461 1.00 93.88 139 GLY A O 1
ATOM 1085 N N . TYR A 1 140 ? 3.626 2.583 8.876 1.00 96.62 140 TYR A N 1
ATOM 1086 C CA . TYR A 1 140 ? 2.869 2.007 9.986 1.00 96.62 140 TYR A CA 1
ATOM 1087 C C . TYR A 1 140 ? 3.125 2.799 11.277 1.00 96.62 140 TYR A C 1
ATOM 1089 O O . TYR A 1 140 ? 4.129 2.592 11.966 1.00 96.62 140 TYR A O 1
ATOM 1097 N N . ASP A 1 141 ? 2.222 3.724 11.595 1.00 96.06 141 ASP A N 1
ATOM 1098 C CA . ASP A 1 141 ? 2.259 4.571 12.788 1.00 96.06 141 ASP A CA 1
ATOM 1099 C C . ASP A 1 141 ? 0.927 4.559 13.558 1.00 96.06 141 ASP A C 1
ATOM 1101 O O . ASP A 1 141 ? -0.043 3.924 13.149 1.00 96.06 141 ASP A O 1
ATOM 1105 N N . GLU A 1 142 ? 0.897 5.218 14.716 1.00 96.69 142 GLU A N 1
ATOM 1106 C CA . GLU A 1 142 ? -0.281 5.250 15.592 1.00 96.69 142 GLU A CA 1
ATOM 1107 C C . GLU A 1 142 ? -1.480 5.958 14.943 1.00 96.69 142 GLU A C 1
ATOM 1109 O O . GLU A 1 142 ? -2.627 5.621 15.238 1.00 96.69 142 GLU A O 1
ATOM 1114 N N . GLU A 1 143 ? -1.230 6.910 14.037 1.00 96.69 143 GLU A N 1
ATOM 1115 C CA . GLU A 1 143 ? -2.275 7.686 13.371 1.00 96.69 143 GLU A CA 1
ATOM 1116 C C . GLU A 1 143 ? -3.106 6.770 12.466 1.00 96.69 143 GLU A C 1
ATOM 1118 O O . GLU A 1 143 ? -4.328 6.694 12.603 1.00 96.69 143 GLU A O 1
ATOM 1123 N N . VAL A 1 144 ? -2.449 6.009 11.583 1.00 96.94 144 VAL A N 1
ATOM 1124 C CA . VAL A 1 144 ? -3.144 5.084 10.677 1.00 96.94 144 VAL A CA 1
ATOM 1125 C C . VAL A 1 144 ? -3.723 3.872 11.407 1.00 96.94 144 VAL A C 1
ATOM 1127 O O . VAL A 1 144 ? -4.822 3.423 11.069 1.00 96.94 144 VAL A O 1
ATOM 1130 N N . GLN A 1 145 ? -3.060 3.401 12.467 1.00 97.94 145 GLN A N 1
ATOM 1131 C CA . GLN A 1 145 ? -3.596 2.358 13.348 1.00 97.94 145 GLN A CA 1
ATOM 1132 C C . GLN A 1 145 ? -4.908 2.790 14.011 1.00 97.94 145 GLN A C 1
ATOM 1134 O O . GLN A 1 145 ? -5.838 1.990 14.093 1.00 97.94 145 GLN A O 1
ATOM 1139 N N . GLY A 1 146 ? -5.024 4.055 14.431 1.00 97.94 146 GLY A N 1
ATOM 1140 C CA . GLY A 1 146 ? -6.243 4.586 15.045 1.00 97.94 146 GLY A CA 1
ATOM 1141 C C . GLY A 1 146 ? -7.472 4.548 14.129 1.00 97.94 146 GLY A C 1
ATOM 1142 O O . GLY A 1 146 ? -8.592 4.423 14.621 1.00 97.94 146 GLY A O 1
ATOM 1143 N N . TYR A 1 147 ? -7.278 4.610 12.806 1.00 98.31 147 TYR A N 1
ATOM 1144 C CA . TYR A 1 147 ? -8.371 4.550 11.830 1.00 98.31 147 TYR A CA 1
ATOM 1145 C C . TYR A 1 147 ? -8.700 3.130 11.358 1.00 98.31 147 TYR A C 1
ATOM 1147 O O . TYR A 1 147 ? -9.875 2.789 11.229 1.00 98.31 147 TYR A O 1
ATOM 1155 N N . PHE A 1 148 ? -7.688 2.303 11.079 1.00 98.19 148 PHE A N 1
ATOM 1156 C CA . PHE A 1 148 ? -7.904 0.943 10.569 1.00 98.19 148 PHE A CA 1
ATOM 1157 C C . PHE A 1 148 ? -8.096 -0.102 11.677 1.00 98.19 148 PHE A C 1
ATOM 1159 O O . PHE A 1 148 ? -8.685 -1.152 11.425 1.00 98.19 148 PHE A O 1
ATOM 1166 N N . GLY A 1 149 ? -7.616 0.154 12.893 1.00 98.00 149 GLY A N 1
ATOM 1167 C CA . GLY A 1 149 ? -7.413 -0.882 13.905 1.00 98.00 149 GLY A CA 1
ATOM 1168 C C . GLY A 1 149 ? -6.186 -1.750 13.605 1.00 98.00 149 GLY A C 1
ATOM 1169 O O . GLY A 1 149 ? -5.539 -1.594 12.566 1.00 98.00 149 GLY A O 1
ATOM 1170 N N . VAL A 1 150 ? -5.863 -2.656 14.532 1.00 97.88 150 VAL A N 1
ATOM 1171 C CA . VAL A 1 150 ? -4.689 -3.537 14.452 1.00 97.88 150 VAL A CA 1
ATOM 1172 C C . VAL A 1 150 ? -5.087 -4.994 14.688 1.00 97.88 150 VAL A C 1
ATOM 1174 O O . VAL A 1 150 ? -5.735 -5.303 15.689 1.00 97.88 150 VAL A O 1
ATOM 1177 N N . GLU A 1 151 ? -4.639 -5.876 13.799 1.00 96.50 151 GLU A N 1
ATOM 1178 C CA . GLU A 1 151 ? -4.720 -7.338 13.886 1.00 96.50 151 GLU A CA 1
ATOM 1179 C C . GLU A 1 151 ? -3.327 -7.934 14.152 1.00 96.50 151 GLU A C 1
ATOM 1181 O O . GLU A 1 151 ? -2.309 -7.266 13.950 1.00 96.50 151 GLU A O 1
ATOM 1186 N N . LYS A 1 152 ? -3.276 -9.174 14.648 1.00 91.94 152 LYS A N 1
ATOM 1187 C CA . LYS A 1 152 ? -2.044 -9.931 14.919 1.00 91.94 152 LYS A CA 1
ATOM 1188 C C . LYS A 1 152 ? -2.171 -11.339 14.368 1.00 91.94 152 LYS A C 1
ATOM 1190 O O . LYS A 1 152 ? -3.228 -11.953 14.634 1.00 91.94 152 LYS A O 1
#

Solvent-accessible surface area (backbone atoms only — not comparable to full-atom values): 8928 Å² total; per-residue (Å²): 135,84,88,90,82,91,82,85,88,85,90,80,82,84,80,81,78,79,76,81,77,89,80,78,95,62,93,67,72,89,59,32,58,54,42,80,27,85,47,46,66,61,46,49,52,48,63,72,66,60,73,95,51,56,72,48,40,34,33,29,36,52,69,66,53,41,58,75,41,33,50,52,83,48,42,86,52,64,64,48,74,74,44,55,65,46,80,82,22,64,54,44,49,52,48,59,75,73,43,60,50,74,34,29,38,37,36,34,29,54,70,45,52,68,58,46,48,47,56,27,9,46,48,8,64,75,60,28,28,42,91,17,11,28,31,39,48,63,23,77,44,72,68,43,35,72,74,53,36,75,41,105

Secondary structure (DSSP, 8-state):
------------------------------PPP-EEE-SHHHHHHHHHH--SS-EEEEE-S-HHHHHH-EETTEEE----TTTTSSTTSHHHHHHHHHS-TTSEEEEE--S-HHHHHHHHHHHIIIIIHHHHEEEETT-S-HHHHHHH-EE-

Foldseek 3Di:
DDDDDDDDDDDDDDPPPPPDDDDDDDPPPPQFAAAEDQALVVLLVCQVPDDQDAEAEEEQDDPVVVVVKDFPRHDYQHDDCVQLVACPRPSNVVCVVPDPLCYAYEYAYDQDQSRQRSVLSSNCVSNVNHVRRYGYRRHDDPRNCVRRPMDD